Protein AF-A0A7U6KS32-F1 (afdb_monomer)

Foldseek 3Di:
DVVVLLVPPDCVLLVVCVVVVHDPVVSVVVSCLQSVLVVLLVVLVVVLVVQVVQLVCLVVVNDHLVVCLCVVPVVVVPVVVNVVSVVVSVVVSVVSNVVSNVVSVVSNPD

Mean predicted aligned error: 9.34 Å

pLDDT: mean 76.94, std 8.78, range [50.34, 90.62]

Secondary structure (DSSP, 8-state):
-HHHHHHHS-HHHHHHHHHTT--HHHHHHHHHHHTHHHHHHHHHHHHHHHHHHHHHHHHTTS-SHHHHIIIIIITTT-HHHHHHHHHHHHHHHHHHHHHHHHHHHHH---

Radius of gyration: 20.6 Å; Cα contacts (8 Å, |Δi|>4): 88; chains: 1; bounding box: 42×24×56 Å

Structure (mmCIF, N/CA/C/O backbone):
data_AF-A0A7U6KS32-F1
#
_entry.id   AF-A0A7U6KS32-F1
#
loop_
_atom_site.group_PDB
_atom_site.id
_atom_site.type_symbol
_atom_site.label_atom_id
_atom_site.label_alt_id
_atom_site.label_comp_id
_atom_site.label_asym_id
_atom_site.label_entity_id
_atom_site.label_seq_id
_atom_site.pdbx_PDB_ins_code
_atom_site.Cartn_x
_atom_site.Cartn_y
_atom_site.Cartn_z
_atom_site.occupancy
_atom_site.B_iso_or_equiv
_atom_site.auth_seq_id
_atom_site.auth_comp_id
_atom_site.auth_asym_id
_atom_site.auth_atom_id
_atom_site.pdbx_PDB_model_num
ATOM 1 N N . MET A 1 1 ? 10.884 -0.090 -1.482 1.00 64.00 1 MET A N 1
ATOM 2 C CA . MET A 1 1 ? 9.738 -0.502 -2.323 1.00 64.00 1 MET A CA 1
ATOM 3 C C . MET A 1 1 ? 10.064 -0.321 -3.803 1.00 64.00 1 MET A C 1
ATOM 5 O O . MET A 1 1 ? 10.236 -1.326 -4.467 1.00 64.00 1 MET A O 1
ATOM 9 N N . VAL A 1 2 ? 10.269 0.895 -4.331 1.00 73.44 2 VAL A N 1
ATOM 10 C CA . VAL A 1 2 ? 10.560 1.104 -5.776 1.00 73.44 2 VAL A CA 1
ATOM 11 C C . VAL A 1 2 ? 11.787 0.321 -6.275 1.00 73.44 2 VAL A C 1
ATOM 13 O O . VAL A 1 2 ? 11.675 -0.423 -7.242 1.00 73.44 2 VAL A O 1
ATOM 16 N N . GLU A 1 3 ? 12.922 0.405 -5.575 1.00 71.69 3 GLU A N 1
ATOM 17 C CA . GLU A 1 3 ? 14.148 -0.337 -5.922 1.00 71.69 3 GLU A CA 1
ATOM 18 C C . GLU A 1 3 ? 13.949 -1.863 -5.924 1.00 71.69 3 GLU A C 1
ATOM 20 O O . GLU A 1 3 ? 14.477 -2.562 -6.782 1.00 71.69 3 GLU A O 1
ATOM 25 N N . GLN A 1 4 ? 13.133 -2.382 -5.001 1.00 70.56 4 GLN A N 1
ATOM 26 C CA . GLN A 1 4 ? 12.835 -3.811 -4.915 1.00 70.56 4 GLN A CA 1
ATOM 27 C C . GLN A 1 4 ? 12.045 -4.293 -6.138 1.00 70.56 4 GLN A C 1
ATOM 29 O O . GLN A 1 4 ? 12.402 -5.313 -6.712 1.00 70.56 4 GLN A O 1
ATOM 34 N N . ASN A 1 5 ? 11.055 -3.521 -6.598 1.00 71.25 5 ASN A N 1
ATOM 35 C CA . ASN A 1 5 ? 10.286 -3.860 -7.804 1.00 71.25 5 ASN A CA 1
ATOM 36 C C . ASN A 1 5 ? 11.152 -3.846 -9.065 1.00 71.25 5 ASN A C 1
ATOM 38 O O . ASN A 1 5 ? 11.008 -4.704 -9.927 1.00 71.25 5 ASN A O 1
ATOM 42 N N . LEU A 1 6 ? 12.081 -2.889 -9.171 1.00 67.38 6 LEU A N 1
ATOM 43 C CA . LEU A 1 6 ? 13.058 -2.850 -10.266 1.00 67.38 6 LEU A CA 1
ATOM 44 C C . LEU A 1 6 ? 13.999 -4.063 -10.229 1.00 67.38 6 LEU A C 1
ATOM 46 O O . LEU A 1 6 ? 14.415 -4.552 -11.273 1.00 67.38 6 LEU A O 1
ATOM 50 N N . ARG A 1 7 ? 14.322 -4.558 -9.031 1.00 67.62 7 ARG A N 1
ATOM 51 C CA . ARG A 1 7 ? 15.193 -5.720 -8.817 1.00 67.62 7 ARG A CA 1
ATOM 52 C C . ARG A 1 7 ? 14.473 -7.064 -8.998 1.00 67.62 7 ARG A C 1
ATOM 54 O O . ARG A 1 7 ? 15.140 -8.063 -9.253 1.00 67.62 7 ARG A O 1
ATOM 61 N N . GLU A 1 8 ? 13.147 -7.086 -8.881 1.00 67.88 8 GLU A N 1
ATOM 62 C CA . GLU A 1 8 ? 12.286 -8.236 -9.196 1.00 67.88 8 GLU A CA 1
ATOM 63 C C . GLU A 1 8 ? 12.123 -8.459 -10.711 1.00 67.88 8 GLU A C 1
ATOM 65 O O . GLU A 1 8 ? 11.736 -9.552 -11.129 1.00 67.88 8 GLU A O 1
ATOM 70 N N . VAL A 1 9 ? 12.476 -7.472 -11.548 1.00 71.50 9 VAL A N 1
ATOM 71 C CA . VAL A 1 9 ? 12.556 -7.655 -13.004 1.00 71.50 9 VAL A CA 1
ATOM 72 C C . VAL A 1 9 ? 13.693 -8.639 -13.333 1.00 71.50 9 VAL A C 1
ATOM 74 O O . VAL A 1 9 ? 14.839 -8.402 -12.936 1.00 71.50 9 VAL A O 1
ATOM 77 N N . PRO A 1 10 ? 13.426 -9.740 -14.067 1.00 71.31 10 PRO A N 1
ATOM 78 C CA . PRO A 1 10 ? 14.450 -10.714 -14.428 1.00 71.31 10 PRO A CA 1
ATOM 79 C C . PRO A 1 10 ? 15.608 -10.056 -15.180 1.00 71.31 10 PRO A C 1
ATOM 81 O O . PRO A 1 10 ? 15.403 -9.387 -16.194 1.00 71.31 10 PRO A O 1
ATOM 84 N N . ARG A 1 11 ? 16.846 -10.317 -14.740 1.00 67.31 11 ARG A N 1
ATOM 85 C CA . ARG A 1 11 ? 18.059 -9.818 -15.415 1.00 67.31 11 ARG A CA 1
ATOM 86 C C . ARG A 1 11 ? 18.139 -10.238 -16.887 1.00 67.31 11 ARG A C 1
ATOM 88 O O . ARG A 1 11 ? 18.679 -9.489 -17.688 1.00 67.31 11 ARG A O 1
ATOM 95 N N . GLY A 1 12 ? 17.503 -11.353 -17.257 1.00 65.50 12 GLY A N 1
ATOM 96 C CA . GLY A 1 12 ? 17.399 -11.805 -18.647 1.00 65.50 12 GLY A CA 1
ATOM 97 C C . GLY A 1 12 ? 16.700 -10.813 -19.587 1.00 65.50 12 GLY A C 1
ATOM 98 O O . GLY A 1 12 ? 17.019 -10.783 -20.769 1.00 65.50 12 GLY A O 1
ATOM 99 N N . ILE A 1 13 ? 15.806 -9.946 -19.089 1.00 69.50 13 ILE A N 1
ATOM 100 C CA . ILE A 1 13 ? 15.200 -8.878 -19.909 1.00 69.50 13 ILE A CA 1
ATOM 101 C C . ILE A 1 13 ? 16.220 -7.769 -20.191 1.00 69.50 13 ILE A C 1
ATOM 103 O O . ILE A 1 13 ? 16.234 -7.201 -21.283 1.00 69.50 13 ILE A O 1
ATOM 107 N N . ILE A 1 14 ? 17.104 -7.489 -19.231 1.00 73.00 14 ILE A N 1
ATOM 108 C CA . ILE A 1 14 ? 18.193 -6.517 -19.382 1.00 73.00 14 ILE A CA 1
ATOM 109 C C . ILE A 1 14 ? 19.200 -7.044 -20.410 1.00 73.00 14 ILE A C 1
ATOM 111 O O . ILE A 1 14 ? 19.494 -6.346 -21.377 1.00 73.00 14 ILE A O 1
ATOM 115 N N . GLU A 1 15 ? 19.631 -8.298 -20.260 1.00 72.62 15 GLU A N 1
ATOM 116 C CA . GLU A 1 15 ? 20.586 -8.965 -21.157 1.00 72.62 15 GLU A CA 1
ATOM 117 C C . GLU A 1 15 ? 20.035 -9.135 -22.584 1.00 72.62 15 GLU A C 1
ATOM 119 O O . GLU A 1 15 ? 20.758 -8.917 -23.559 1.00 72.62 15 GLU A O 1
ATOM 124 N N . ALA A 1 16 ? 18.742 -9.450 -22.737 1.00 74.00 16 ALA A N 1
ATOM 125 C CA . ALA A 1 16 ? 18.089 -9.510 -24.045 1.00 74.00 16 ALA A CA 1
ATOM 126 C C . ALA A 1 16 ? 18.021 -8.127 -24.711 1.00 74.00 16 ALA A C 1
ATOM 128 O O . ALA A 1 16 ? 18.317 -7.992 -25.897 1.00 74.00 16 ALA A O 1
ATOM 129 N N . THR A 1 17 ? 17.682 -7.084 -23.948 1.00 73.19 17 THR A N 1
ATOM 130 C CA . THR A 1 17 ? 17.590 -5.711 -24.468 1.00 73.19 17 THR A CA 1
ATOM 131 C C . THR A 1 17 ? 18.970 -5.163 -24.853 1.00 73.19 17 THR A C 1
ATOM 133 O O . THR A 1 17 ? 19.101 -4.478 -25.869 1.00 73.19 17 THR A O 1
ATOM 136 N N . GLU A 1 18 ? 20.011 -5.501 -24.090 1.00 78.69 18 GLU A N 1
ATOM 137 C CA . GLU A 1 18 ? 21.405 -5.167 -24.403 1.00 78.69 18 GLU A CA 1
ATOM 138 C C . GLU A 1 18 ? 21.903 -5.916 -25.650 1.00 78.69 18 GLU A C 1
ATOM 140 O O . GLU A 1 18 ? 22.470 -5.297 -26.552 1.00 78.69 18 GLU A O 1
ATOM 145 N N . SER A 1 19 ? 21.584 -7.210 -25.776 1.00 78.62 19 SER A N 1
ATOM 146 C CA . SER A 1 19 ? 21.916 -8.027 -26.958 1.00 78.62 19 SER A CA 1
ATOM 147 C C . SER A 1 19 ? 21.228 -7.538 -28.239 1.00 78.62 19 SER A C 1
ATOM 149 O O . SER A 1 19 ? 21.740 -7.737 -29.339 1.00 78.62 19 SER A O 1
ATOM 151 N N . MET A 1 20 ? 20.088 -6.854 -28.111 1.00 77.75 20 MET A N 1
ATOM 152 C CA . MET A 1 20 ? 19.393 -6.193 -29.222 1.00 77.75 20 MET A CA 1
ATOM 153 C C . MET A 1 20 ? 20.019 -4.842 -29.629 1.00 77.75 20 MET A C 1
ATOM 155 O O . MET A 1 20 ? 19.501 -4.178 -30.528 1.00 77.75 20 MET A O 1
ATOM 159 N N . GLY A 1 21 ? 21.114 -4.409 -28.992 1.00 78.12 21 GLY A N 1
ATOM 160 C CA . GLY A 1 21 ? 21.800 -3.149 -29.308 1.00 78.12 21 GLY A CA 1
ATOM 161 C C . GLY A 1 21 ? 21.046 -1.900 -28.839 1.00 78.12 21 GLY A C 1
ATOM 162 O O . GLY A 1 21 ? 21.226 -0.808 -29.389 1.00 78.12 21 GLY A O 1
ATOM 163 N N . ALA A 1 22 ? 20.159 -2.038 -27.851 1.00 77.19 22 ALA A N 1
ATOM 164 C CA . ALA A 1 22 ? 19.349 -0.930 -27.369 1.00 77.19 22 ALA A CA 1
ATOM 165 C C . ALA A 1 22 ? 20.190 0.102 -26.597 1.00 77.19 22 ALA A C 1
ATOM 167 O O . ALA A 1 22 ? 21.037 -0.228 -25.770 1.00 77.19 22 ALA A O 1
ATOM 168 N N . ARG A 1 23 ? 19.908 1.391 -26.823 1.00 82.19 23 ARG A N 1
ATOM 169 C CA . ARG A 1 23 ? 20.539 2.493 -26.077 1.00 82.19 23 ARG A CA 1
ATOM 170 C C . ARG A 1 23 ? 20.191 2.412 -24.577 1.00 82.19 23 ARG A C 1
ATOM 172 O O . ARG A 1 23 ? 19.066 2.023 -24.255 1.00 82.19 23 ARG A O 1
ATOM 179 N N . PRO A 1 24 ? 21.055 2.900 -23.662 1.00 77.19 24 PRO A N 1
ATOM 180 C CA . PRO A 1 24 ? 20.812 2.868 -22.210 1.00 77.19 24 PRO A CA 1
ATOM 181 C C . PRO A 1 24 ? 19.460 3.463 -21.784 1.00 77.19 24 PRO A C 1
ATOM 183 O O . PRO A 1 24 ? 18.796 2.968 -20.879 1.00 77.19 24 PRO A O 1
ATOM 186 N N . PHE A 1 25 ? 19.001 4.498 -22.493 1.00 80.12 25 PHE A N 1
ATOM 187 C CA . PHE A 1 25 ? 17.707 5.134 -22.240 1.00 80.12 25 PHE A CA 1
ATOM 188 C C . PHE A 1 25 ? 16.512 4.221 -22.566 1.00 80.12 25 PHE A C 1
ATOM 190 O O . PHE A 1 25 ? 15.471 4.284 -21.913 1.00 80.12 25 PHE A O 1
ATOM 197 N N . THR A 1 26 ? 16.660 3.345 -23.562 1.00 79.38 26 THR A N 1
ATOM 198 C CA . THR A 1 26 ? 15.653 2.345 -23.931 1.00 79.38 26 THR A CA 1
ATOM 199 C C . THR A 1 26 ? 15.579 1.238 -22.880 1.00 79.38 26 THR A C 1
ATOM 201 O O . THR A 1 26 ? 14.475 0.832 -22.527 1.00 79.38 26 THR A O 1
ATOM 204 N N . ILE A 1 27 ? 16.719 0.821 -22.314 1.00 78.69 27 ILE A N 1
ATOM 205 C CA . ILE A 1 27 ? 16.783 -0.187 -21.240 1.00 78.69 27 ILE A CA 1
ATOM 206 C C . ILE A 1 27 ? 15.991 0.283 -20.013 1.00 78.69 27 ILE A C 1
ATOM 208 O O . ILE A 1 27 ? 15.140 -0.451 -19.514 1.00 78.69 27 ILE A O 1
ATOM 212 N N . ILE A 1 28 ? 16.184 1.536 -19.581 1.00 79.25 28 ILE A N 1
ATOM 213 C CA . ILE A 1 28 ? 15.433 2.126 -18.456 1.00 79.25 28 ILE A CA 1
ATOM 214 C C . ILE A 1 28 ? 13.925 2.126 -18.740 1.00 79.25 28 ILE A C 1
ATOM 216 O O . ILE A 1 28 ? 13.121 1.789 -17.871 1.00 79.25 28 ILE A O 1
ATOM 220 N N . LYS A 1 29 ? 13.529 2.476 -19.969 1.00 80.31 29 LYS A N 1
ATOM 221 C CA . LYS A 1 29 ? 12.118 2.543 -20.367 1.00 80.31 29 LYS A CA 1
ATOM 222 C C . LYS A 1 29 ? 11.453 1.163 -20.369 1.00 80.31 29 LYS A C 1
ATOM 224 O O . LYS A 1 29 ? 10.296 1.056 -19.970 1.00 80.31 29 LYS A O 1
ATOM 229 N N . VAL A 1 30 ? 12.179 0.124 -20.782 1.00 79.06 30 VAL A N 1
ATOM 230 C CA . VAL A 1 30 ? 11.715 -1.272 -20.753 1.00 79.06 30 VAL A CA 1
ATOM 231 C C . VAL A 1 30 ? 11.611 -1.780 -19.315 1.00 79.06 30 VAL A C 1
ATOM 233 O O . VAL A 1 30 ? 10.563 -2.298 -18.952 1.00 79.06 30 VAL A O 1
ATOM 236 N N . LEU A 1 31 ? 12.619 -1.541 -18.469 1.00 77.69 31 LEU A N 1
ATOM 237 C CA . LEU A 1 31 ? 12.586 -1.912 -17.046 1.00 77.69 31 LEU A CA 1
ATOM 238 C C . LEU A 1 31 ? 11.392 -1.295 -16.310 1.00 77.69 31 LEU A C 1
ATOM 240 O O . LEU A 1 31 ? 10.709 -1.977 -15.552 1.00 77.69 31 LEU A O 1
ATOM 244 N N . LEU A 1 32 ? 11.115 -0.011 -16.557 1.00 77.06 32 LEU A N 1
ATOM 245 C CA . LEU A 1 32 ? 9.984 0.692 -15.949 1.00 77.06 32 LEU A CA 1
ATOM 246 C C . LEU A 1 32 ? 8.637 0.140 -16.444 1.00 77.06 32 LEU A C 1
ATOM 248 O O . LEU A 1 32 ? 7.676 0.041 -15.682 1.00 77.06 32 LEU A O 1
ATOM 252 N N . ASN A 1 33 ? 8.573 -0.226 -17.725 1.00 76.56 33 ASN A N 1
ATOM 253 C CA . ASN A 1 33 ? 7.402 -0.840 -18.339 1.00 76.56 33 ASN A CA 1
ATOM 254 C C . ASN A 1 33 ? 7.199 -2.287 -17.876 1.00 76.56 33 ASN A C 1
ATOM 256 O O . ASN A 1 33 ? 6.074 -2.759 -17.897 1.00 76.56 33 ASN A O 1
ATOM 260 N N . GLU A 1 34 ? 8.245 -2.981 -17.448 1.00 77.81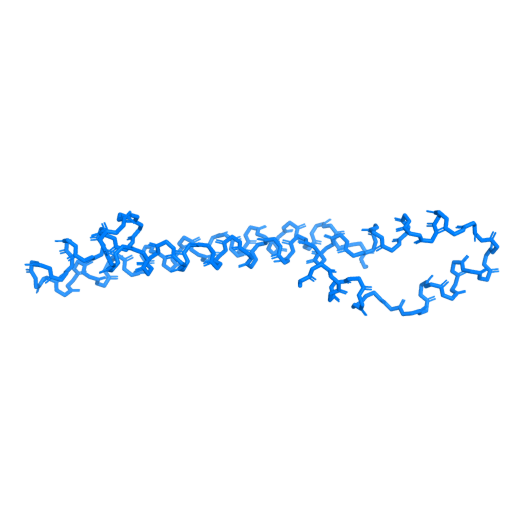 34 GLU A N 1
ATOM 261 C CA . GLU A 1 34 ? 8.142 -4.338 -16.914 1.00 77.81 34 GLU A CA 1
ATOM 262 C C . GLU A 1 34 ? 7.780 -4.323 -15.421 1.00 77.81 34 GLU A C 1
ATOM 264 O O . GLU A 1 34 ? 6.885 -5.038 -14.978 1.00 77.81 34 GLU A O 1
ATOM 269 N N . ALA A 1 35 ? 8.376 -3.412 -14.646 1.00 80.00 35 ALA A N 1
ATOM 270 C CA . ALA A 1 35 ? 8.112 -3.262 -13.214 1.00 80.00 35 ALA A CA 1
ATOM 271 C C . ALA A 1 35 ? 6.742 -2.630 -12.888 1.00 80.00 35 ALA A C 1
ATOM 273 O O . ALA A 1 35 ? 6.374 -2.536 -11.718 1.00 80.00 35 ALA A O 1
ATOM 274 N N . ARG A 1 36 ? 5.972 -2.176 -13.888 1.00 78.19 36 ARG A N 1
ATOM 275 C CA . ARG A 1 36 ? 4.701 -1.447 -13.692 1.00 78.19 36 ARG A CA 1
ATOM 276 C C . ARG A 1 36 ? 3.669 -2.209 -12.852 1.00 78.19 36 ARG A C 1
ATOM 278 O O . ARG A 1 36 ? 3.010 -1.583 -12.027 1.00 78.19 36 ARG A O 1
ATOM 285 N N . SER A 1 37 ? 3.560 -3.530 -13.023 1.00 76.00 37 SER A N 1
ATOM 286 C CA . SER A 1 37 ? 2.660 -4.378 -12.221 1.00 76.00 37 SER A CA 1
ATOM 287 C C . SER A 1 37 ? 3.078 -4.364 -10.742 1.00 76.00 37 SER A C 1
ATOM 289 O O . SER A 1 37 ? 2.284 -4.015 -9.865 1.00 76.00 37 SER A O 1
ATOM 291 N N . GLY A 1 38 ? 4.367 -4.600 -10.470 1.00 79.12 38 GLY A N 1
ATOM 292 C CA . GLY A 1 38 ? 4.924 -4.561 -9.114 1.00 79.12 38 GLY A CA 1
ATOM 293 C C . GLY A 1 38 ? 4.819 -3.182 -8.453 1.00 79.12 38 GLY A C 1
ATOM 294 O O . GLY A 1 38 ? 4.469 -3.065 -7.274 1.00 79.12 38 GLY A O 1
ATOM 295 N N . LEU A 1 39 ? 5.036 -2.105 -9.215 1.00 83.44 39 LEU A N 1
ATOM 296 C CA . LEU A 1 39 ? 4.883 -0.741 -8.705 1.00 83.44 39 LEU A CA 1
ATOM 297 C C . LEU A 1 39 ? 3.450 -0.466 -8.234 1.00 83.44 39 LEU A C 1
ATOM 299 O O . LEU A 1 39 ? 3.271 0.117 -7.166 1.00 83.44 39 LEU A O 1
ATOM 303 N N . VAL A 1 40 ? 2.435 -0.925 -8.970 1.00 82.38 40 VAL A N 1
ATOM 304 C CA . VAL A 1 40 ? 1.025 -0.782 -8.569 1.00 82.38 40 VAL A CA 1
ATOM 305 C C . VAL A 1 40 ? 0.717 -1.577 -7.302 1.00 82.38 40 VAL A C 1
ATOM 307 O O . VAL A 1 40 ? 0.061 -1.057 -6.392 1.00 82.38 40 VAL A O 1
ATOM 310 N N . LEU A 1 41 ? 1.247 -2.795 -7.186 1.00 83.69 41 LEU A N 1
ATOM 311 C CA . LEU A 1 41 ? 1.126 -3.588 -5.963 1.00 83.69 41 LEU A CA 1
ATOM 312 C C . LEU A 1 41 ? 1.762 -2.860 -4.767 1.00 83.69 41 LEU A C 1
ATOM 314 O O . LEU A 1 41 ? 1.165 -2.739 -3.699 1.00 83.69 41 LEU A O 1
ATOM 318 N N . SER A 1 42 ? 2.951 -2.297 -4.969 1.00 85.06 42 SER A N 1
ATOM 319 C CA . SER A 1 42 ? 3.686 -1.581 -3.926 1.00 85.06 42 SER A CA 1
ATOM 320 C C . SER A 1 42 ? 3.004 -0.287 -3.493 1.00 85.06 42 SER A C 1
ATOM 322 O O . SER A 1 42 ? 3.008 0.035 -2.305 1.00 85.06 42 SER A O 1
ATOM 324 N N . VAL A 1 43 ? 2.377 0.438 -4.423 1.00 86.50 43 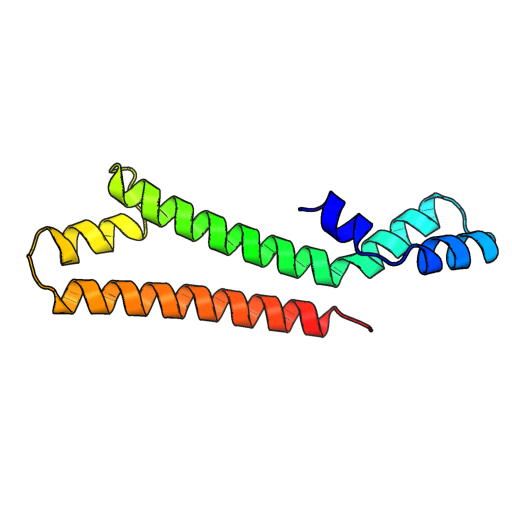VAL A N 1
ATOM 325 C CA . VAL A 1 43 ? 1.535 1.599 -4.099 1.00 86.50 43 VAL A CA 1
ATOM 326 C C . VAL A 1 43 ? 0.316 1.164 -3.287 1.00 86.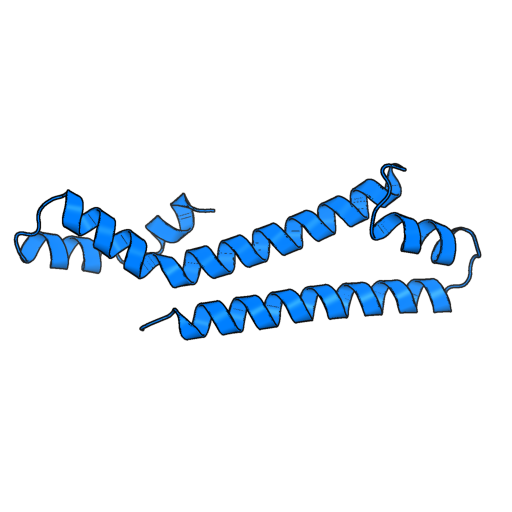50 43 VAL A C 1
ATOM 328 O O . VAL A 1 43 ? -0.011 1.808 -2.293 1.00 86.50 43 VAL A O 1
ATOM 331 N N . THR A 1 44 ? -0.307 0.038 -3.640 1.00 85.94 44 THR A N 1
ATOM 332 C CA . THR A 1 44 ? -1.442 -0.520 -2.887 1.00 85.94 44 THR A CA 1
ATOM 333 C C . THR A 1 44 ? -1.040 -0.832 -1.442 1.00 85.94 44 THR A C 1
ATOM 335 O O . THR A 1 44 ? -1.725 -0.421 -0.505 1.00 85.94 44 THR A O 1
ATOM 338 N N . ILE A 1 45 ? 0.111 -1.480 -1.239 1.00 88.00 45 ILE A N 1
ATOM 339 C CA . ILE A 1 45 ? 0.652 -1.788 0.095 1.00 88.00 45 ILE A CA 1
ATOM 340 C C . ILE A 1 45 ? 0.971 -0.503 0.874 1.00 88.00 45 ILE A C 1
ATOM 342 O O . ILE A 1 45 ? 0.697 -0.425 2.073 1.00 88.00 45 ILE A O 1
ATOM 346 N N . LEU A 1 46 ? 1.500 0.526 0.206 1.00 89.88 46 LEU A N 1
ATOM 347 C CA . LEU A 1 46 ? 1.744 1.842 0.804 1.00 89.88 46 LEU A CA 1
ATOM 348 C C . LEU A 1 46 ? 0.448 2.505 1.282 1.00 89.88 46 LEU 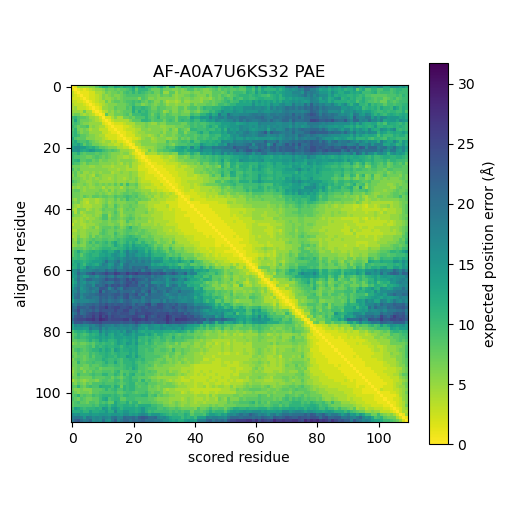A C 1
ATOM 350 O O . LEU A 1 46 ? 0.400 2.994 2.410 1.00 89.88 46 LEU A O 1
ATOM 354 N N . CYS A 1 47 ? -0.614 2.476 0.473 1.00 88.00 47 CYS A N 1
ATOM 355 C CA . CYS A 1 47 ? -1.931 2.978 0.869 1.00 88.00 47 CYS A CA 1
ATOM 356 C C . CYS A 1 47 ? -2.486 2.224 2.085 1.00 88.00 47 CYS A C 1
ATOM 358 O O . CYS A 1 47 ? -2.968 2.855 3.025 1.00 88.00 47 CYS A O 1
ATOM 360 N N . ILE A 1 48 ? -2.371 0.893 2.109 1.00 87.62 48 ILE A N 1
ATOM 361 C CA . ILE A 1 48 ? -2.798 0.077 3.257 1.00 87.62 48 ILE A CA 1
ATOM 362 C C . ILE A 1 48 ? -1.976 0.431 4.504 1.00 87.62 48 ILE A C 1
ATOM 364 O O . ILE A 1 48 ? -2.526 0.601 5.589 1.00 87.62 48 ILE A O 1
ATOM 368 N N . SER A 1 49 ? -0.667 0.613 4.347 1.00 88.31 49 SER A N 1
ATOM 369 C CA . SER A 1 49 ? 0.224 0.996 5.445 1.00 88.31 49 SER A CA 1
ATOM 370 C C . SER A 1 49 ? -0.139 2.370 6.010 1.00 88.31 49 SER A C 1
ATOM 372 O O . SER A 1 49 ? -0.183 2.536 7.226 1.00 88.31 49 SER A O 1
ATOM 374 N N . LEU A 1 50 ? -0.472 3.340 5.153 1.00 87.00 50 LEU A N 1
ATOM 375 C CA . LEU A 1 50 ? -0.963 4.660 5.565 1.00 87.00 50 LEU A CA 1
ATOM 376 C C . LEU A 1 50 ? -2.280 4.577 6.344 1.00 87.00 50 LEU A C 1
ATOM 378 O O . LEU A 1 50 ? -2.436 5.283 7.340 1.00 87.00 50 LEU A O 1
ATOM 382 N N . LEU A 1 51 ? -3.204 3.700 5.940 1.00 85.94 51 LEU A N 1
ATOM 383 C CA . LEU A 1 51 ? -4.437 3.457 6.695 1.00 85.94 51 LEU A CA 1
ATOM 384 C C . LEU A 1 51 ? -4.141 2.883 8.083 1.00 85.94 51 LEU A C 1
ATOM 386 O O . LEU A 1 51 ? -4.692 3.372 9.069 1.00 85.94 51 LEU A O 1
ATOM 390 N N . SER A 1 52 ? -3.227 1.915 8.180 1.00 84.06 52 SER A N 1
ATOM 391 C CA . SER A 1 52 ? -2.774 1.365 9.464 1.00 84.06 52 SER A CA 1
ATOM 392 C C . SER A 1 52 ? -2.126 2.436 10.348 1.00 84.06 52 SER A C 1
ATOM 394 O O . SER A 1 52 ? -2.415 2.512 11.543 1.00 84.06 52 SER A O 1
ATOM 396 N N . TYR A 1 53 ? -1.310 3.320 9.764 1.00 85.25 53 TYR A N 1
ATOM 397 C CA . TYR A 1 53 ? -0.739 4.462 10.480 1.00 85.25 53 TYR A CA 1
ATOM 398 C C . TYR A 1 53 ? -1.808 5.467 10.931 1.00 85.25 53 TYR A C 1
ATOM 400 O O . TYR A 1 53 ? -1.723 5.966 12.049 1.00 85.25 53 TYR A O 1
ATOM 408 N N . SER A 1 54 ? -2.840 5.735 10.123 1.00 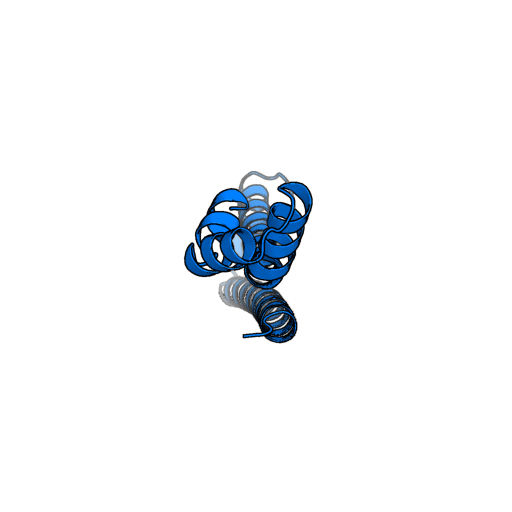84.62 54 SER A N 1
ATOM 409 C CA . SER A 1 54 ? -3.967 6.598 10.513 1.00 84.62 54 SER A CA 1
ATOM 410 C C . SER A 1 54 ? -4.793 5.991 11.651 1.00 84.62 54 SER A C 1
ATOM 412 O O . SER A 1 54 ? -5.212 6.704 12.564 1.00 84.62 54 SER A O 1
ATOM 414 N N . ALA A 1 55 ? -4.987 4.670 11.650 1.00 82.81 55 ALA A N 1
ATOM 415 C CA . ALA A 1 55 ? -5.627 3.971 12.759 1.00 82.81 55 ALA A CA 1
ATOM 416 C C . ALA A 1 55 ? -4.806 4.098 14.054 1.00 82.81 55 ALA A C 1
ATOM 418 O O . ALA A 1 55 ? -5.361 4.422 15.104 1.00 82.81 55 ALA A O 1
ATOM 419 N N . ALA A 1 56 ? -3.482 3.935 13.974 1.00 80.94 56 ALA A N 1
ATOM 420 C CA . ALA A 1 56 ? -2.589 4.137 15.113 1.00 80.94 56 ALA A CA 1
ATOM 421 C C . ALA A 1 56 ? -2.555 5.600 15.596 1.00 80.94 56 ALA A C 1
ATOM 423 O O . ALA A 1 56 ? -2.562 5.844 16.801 1.00 80.94 56 ALA A O 1
ATOM 424 N N . ALA A 1 57 ? -2.592 6.575 14.682 1.00 82.56 57 ALA A N 1
ATOM 425 C CA . ALA A 1 57 ? -2.668 7.999 15.015 1.00 82.56 57 ALA A CA 1
ATOM 426 C C . ALA A 1 57 ? -3.959 8.358 15.774 1.00 82.56 57 ALA A C 1
ATOM 428 O O . ALA A 1 57 ? -3.926 9.190 16.683 1.0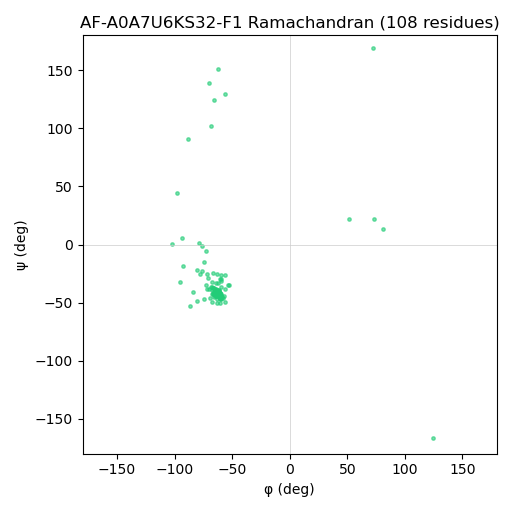0 82.56 57 ALA A O 1
ATOM 429 N N . GLY A 1 58 ? -5.067 7.670 15.476 1.00 76.44 58 GLY A N 1
ATOM 430 C CA . GLY A 1 58 ? -6.311 7.768 16.242 1.00 76.44 58 GLY A CA 1
ATOM 431 C C . GLY A 1 58 ? -6.152 7.379 17.717 1.00 76.44 58 GLY A C 1
ATOM 432 O O . GLY A 1 58 ? -6.793 7.985 18.570 1.00 76.44 58 GLY A O 1
ATOM 433 N N . MET A 1 59 ? -5.240 6.453 18.046 1.00 71.56 59 MET A N 1
ATOM 434 C CA . MET A 1 59 ? -4.947 6.075 19.440 1.00 71.56 59 MET A CA 1
ATOM 435 C C . MET A 1 59 ? -4.210 7.155 20.229 1.00 71.56 59 MET A C 1
ATOM 437 O O . MET A 1 59 ? -4.367 7.248 21.442 1.00 71.56 59 MET A O 1
ATOM 441 N N . ILE A 1 60 ? -3.427 7.984 19.542 1.00 78.56 60 ILE A N 1
ATOM 442 C CA . ILE A 1 60 ? -2.607 9.043 20.148 1.00 78.56 60 ILE A CA 1
ATOM 443 C C . ILE A 1 60 ? -3.376 10.386 20.151 1.00 78.56 60 ILE A C 1
ATOM 445 O O . ILE A 1 60 ? -2.845 11.423 20.535 1.00 78.56 60 ILE A O 1
ATOM 449 N N . GLY A 1 61 ? -4.653 10.389 19.743 1.00 71.44 61 GLY A N 1
ATOM 450 C CA . GLY A 1 61 ? -5.499 11.588 19.713 1.00 71.44 61 GLY A CA 1
ATOM 451 C C . GLY A 1 61 ? -5.286 12.487 18.491 1.00 71.44 61 GLY A C 1
ATOM 452 O O . GLY A 1 61 ? -5.772 13.614 18.473 1.00 71.44 61 GLY A O 1
ATOM 453 N N . GLY A 1 62 ? -4.595 12.001 17.453 1.00 72.69 62 GLY A N 1
ATOM 454 C CA . GLY A 1 62 ? -4.382 12.725 16.192 1.00 72.69 62 GLY A CA 1
ATOM 455 C C . GLY A 1 62 ? -5.599 12.758 15.255 1.00 72.69 62 GLY A C 1
ATOM 456 O O . GLY A 1 62 ? -5.521 13.351 14.182 1.00 72.69 62 GLY A O 1
ATOM 457 N N . GLY A 1 63 ? -6.714 12.126 15.642 1.00 74.62 63 GLY A N 1
ATOM 458 C CA . GLY A 1 63 ? -7.874 11.901 14.775 1.00 74.62 63 GLY A CA 1
ATOM 459 C C . GLY A 1 63 ? -7.621 10.829 13.702 1.00 74.62 63 GLY A C 1
ATOM 460 O O . GLY A 1 63 ? -6.497 10.368 13.506 1.00 74.62 63 GLY A O 1
ATOM 461 N N . GLY A 1 64 ? -8.680 10.396 13.009 1.00 75.25 64 GLY A N 1
ATOM 462 C CA . GLY A 1 64 ? -8.603 9.413 11.916 1.00 75.25 64 GLY A CA 1
ATOM 463 C C . GLY A 1 64 ? -9.505 8.192 12.108 1.00 75.25 64 GLY A C 1
ATOM 464 O O . GLY A 1 64 ? -10.381 8.178 12.970 1.00 75.25 64 GLY A O 1
ATOM 465 N N . LEU A 1 65 ? -9.284 7.143 11.308 1.00 71.50 65 LEU A N 1
ATOM 466 C CA . LEU A 1 65 ? -10.110 5.922 11.334 1.00 71.50 65 LEU A CA 1
ATOM 467 C C . LEU A 1 65 ? -10.088 5.210 12.700 1.00 71.50 65 LEU A C 1
ATOM 469 O O . LEU A 1 65 ? -11.080 4.600 13.093 1.00 71.50 65 LEU A O 1
ATOM 473 N N . GLY A 1 66 ? -8.984 5.330 13.445 1.00 69.94 66 GLY A N 1
ATOM 474 C CA . GLY A 1 66 ? -8.848 4.769 14.793 1.00 69.94 66 GLY A CA 1
ATOM 475 C C . GLY A 1 66 ? -9.579 5.557 15.885 1.00 69.94 66 GLY A C 1
ATOM 476 O O . GLY A 1 66 ? -9.941 4.976 16.905 1.00 69.94 66 GLY A O 1
ATOM 477 N N . ASP A 1 67 ? -9.858 6.849 15.669 1.00 72.12 67 ASP A N 1
ATOM 478 C CA . ASP A 1 67 ? -10.600 7.679 16.633 1.00 72.12 67 ASP A CA 1
ATOM 479 C C . ASP A 1 67 ? -12.060 7.214 16.749 1.00 72.12 67 ASP A C 1
ATOM 481 O O . ASP A 1 67 ? -12.593 7.095 17.850 1.00 72.12 67 ASP A O 1
ATOM 485 N N . LEU A 1 68 ? -12.676 6.826 15.625 1.00 67.81 68 LEU A N 1
ATOM 486 C CA . LEU A 1 68 ? -14.016 6.226 15.599 1.00 67.81 68 LEU A CA 1
ATOM 487 C C . LEU A 1 68 ? -14.067 4.919 16.410 1.00 67.81 68 LEU A C 1
ATOM 489 O O . LEU A 1 68 ? -15.008 4.709 17.176 1.00 67.81 68 LEU A O 1
ATOM 493 N N . ALA A 1 69 ? -13.040 4.070 16.290 1.00 66.19 69 ALA A N 1
ATOM 494 C CA . ALA A 1 69 ? -12.939 2.814 17.034 1.00 66.19 69 ALA A CA 1
ATOM 495 C C . ALA A 1 69 ? -12.795 3.042 18.547 1.00 66.19 69 ALA A C 1
ATOM 497 O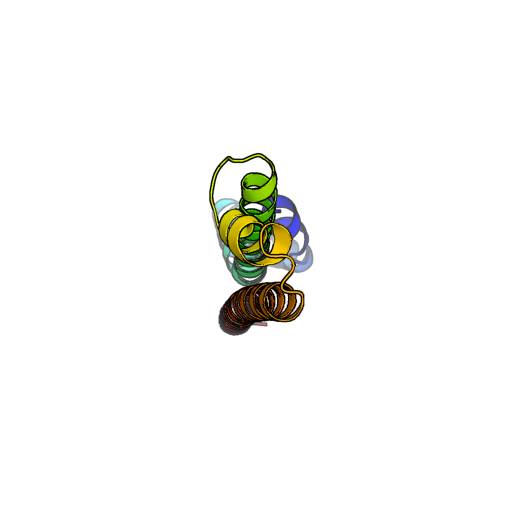 O . ALA A 1 69 ? -13.448 2.365 19.344 1.00 66.19 69 ALA A O 1
ATOM 498 N N . ILE A 1 70 ? -11.994 4.030 18.954 1.00 65.06 70 ILE A N 1
ATOM 499 C CA . ILE A 1 70 ? -11.770 4.335 20.372 1.00 65.06 70 ILE A CA 1
ATOM 500 C C . ILE A 1 70 ? -12.974 5.043 20.995 1.00 65.06 70 ILE A C 1
ATOM 502 O O . ILE A 1 70 ? -13.442 4.630 22.060 1.00 65.06 70 ILE A O 1
ATOM 506 N N . ARG A 1 71 ? -13.525 6.069 20.338 1.00 65.50 71 ARG A N 1
ATOM 507 C CA . ARG A 1 71 ? -14.671 6.831 20.863 1.00 65.50 71 ARG A CA 1
ATOM 508 C C . ARG A 1 71 ? -15.954 6.016 20.949 1.00 65.50 71 ARG A C 1
ATOM 510 O O . ARG A 1 71 ? -16.676 6.155 21.933 1.00 65.50 71 ARG A O 1
ATOM 517 N N . TYR A 1 72 ? -16.261 5.192 19.950 1.00 62.47 72 TYR A N 1
ATOM 518 C CA . TYR A 1 72 ? -17.521 4.441 19.933 1.00 62.47 72 TYR A CA 1
ATOM 519 C C . TYR A 1 72 ? -17.392 3.019 20.490 1.00 62.47 72 TYR A C 1
ATOM 521 O O . TYR A 1 72 ? -18.334 2.542 21.119 1.00 62.47 72 TYR A O 1
ATOM 529 N N . GLY A 1 73 ? -16.243 2.357 20.316 1.00 61.38 73 GLY A N 1
ATOM 530 C CA . GLY A 1 73 ? -16.011 0.999 20.817 1.00 61.38 73 GLY A CA 1
ATOM 531 C C . GLY A 1 73 ? -15.503 0.960 22.259 1.00 61.38 73 GLY A C 1
ATOM 532 O O . GLY A 1 73 ? -16.099 0.299 23.107 1.00 61.38 73 GLY A O 1
ATOM 533 N N . TYR A 1 74 ? -14.422 1.690 22.556 1.00 57.19 74 TYR A N 1
ATOM 534 C CA . TYR A 1 74 ? -13.741 1.597 23.855 1.00 57.19 74 TYR A CA 1
ATOM 535 C C . TYR A 1 74 ? -14.438 2.418 24.948 1.00 57.19 74 TYR A C 1
ATOM 537 O O . TYR A 1 74 ? -14.744 1.898 26.018 1.00 57.19 74 TYR A O 1
ATOM 545 N N . TYR A 1 75 ? -14.772 3.684 24.674 1.00 58.94 75 TYR A N 1
ATOM 546 C CA . TYR A 1 75 ? -15.367 4.574 25.685 1.00 58.94 75 TYR A CA 1
ATOM 547 C C . TYR A 1 75 ? -16.769 4.164 26.147 1.00 58.94 75 TYR A C 1
ATOM 549 O O . TYR A 1 75 ? -17.180 4.528 27.248 1.00 58.94 75 TYR A O 1
ATOM 557 N N . ARG A 1 76 ? -17.513 3.417 25.325 1.00 61.25 76 ARG A N 1
ATOM 558 C CA . ARG A 1 76 ? -18.879 2.983 25.649 1.00 61.25 76 ARG A CA 1
ATOM 559 C C . ARG A 1 76 ? -18.962 1.524 26.109 1.00 61.25 76 ARG A C 1
ATOM 561 O O . ARG A 1 76 ? -20.064 1.073 26.402 1.00 61.25 76 ARG A O 1
ATOM 568 N N . TYR A 1 77 ? -17.831 0.805 26.175 1.00 57.94 77 TYR A N 1
ATOM 569 C CA . TYR A 1 77 ? -17.741 -0.622 26.535 1.00 57.94 77 TYR A CA 1
ATOM 570 C C . TYR A 1 77 ? -18.691 -1.546 25.741 1.00 57.94 77 TYR A C 1
ATOM 572 O O . TYR A 1 77 ? -19.002 -2.655 26.170 1.00 57.94 77 TYR A O 1
ATOM 580 N N . GLN A 1 78 ? -19.149 -1.122 24.559 1.00 66.50 78 GLN A N 1
ATOM 581 C CA . GLN A 1 78 ? -20.009 -1.934 23.701 1.00 66.50 78 GLN A CA 1
ATOM 582 C C . GLN A 1 78 ? -19.136 -2.785 22.779 1.00 66.50 78 GLN A C 1
ATOM 584 O O . GLN A 1 78 ? -18.774 -2.369 21.677 1.00 66.50 78 GLN A O 1
ATOM 589 N N . THR A 1 79 ? -18.796 -3.991 23.236 1.00 71.38 79 THR A N 1
ATOM 590 C CA . THR A 1 79 ? -17.970 -4.955 22.489 1.00 71.38 79 THR A CA 1
ATOM 591 C C . THR A 1 79 ? -18.533 -5.237 21.093 1.00 71.38 79 THR A C 1
ATOM 593 O O . THR A 1 79 ? -17.765 -5.365 20.143 1.00 71.38 79 THR A O 1
ATOM 596 N N . GLU A 1 80 ? -19.861 -5.245 20.940 1.00 74.75 80 GLU A N 1
ATOM 597 C CA . GLU A 1 80 ? -20.527 -5.400 19.639 1.00 74.75 80 GLU A CA 1
ATOM 598 C C . GLU A 1 80 ? -20.152 -4.287 18.648 1.00 74.75 80 GLU A C 1
ATOM 600 O O . GLU A 1 80 ? -19.830 -4.563 17.492 1.00 74.75 80 GLU A O 1
ATOM 605 N N . VAL A 1 81 ? -20.111 -3.031 19.104 1.00 77.12 81 VAL A N 1
ATOM 606 C CA . VAL A 1 81 ? -19.747 -1.874 18.269 1.00 77.12 81 VAL A CA 1
ATOM 607 C C . VAL A 1 81 ? -18.261 -1.902 17.918 1.00 77.12 81 VAL A C 1
ATOM 609 O O . VAL A 1 81 ? -17.888 -1.604 16.785 1.00 77.12 81 VAL A O 1
ATOM 612 N N . MET A 1 82 ? -17.404 -2.312 18.858 1.00 77.25 82 MET A N 1
ATOM 613 C CA . MET A 1 82 ? -15.973 -2.473 18.593 1.00 77.25 82 MET A CA 1
ATOM 614 C C . MET A 1 82 ? -15.721 -3.513 17.491 1.00 77.25 82 MET A C 1
ATOM 616 O O . MET A 1 82 ? -14.983 -3.232 16.546 1.00 77.25 82 MET A O 1
ATOM 620 N N . ILE A 1 83 ? -16.373 -4.679 17.576 1.00 80.88 83 ILE A N 1
ATOM 621 C CA . ILE A 1 83 ? -16.275 -5.734 16.557 1.00 80.88 83 ILE A CA 1
ATOM 622 C C . ILE A 1 83 ? -16.791 -5.224 15.209 1.00 80.88 83 ILE A C 1
ATOM 624 O O . ILE A 1 83 ? -16.127 -5.429 14.194 1.00 80.88 83 ILE A O 1
ATOM 628 N N . PHE A 1 84 ? -17.922 -4.512 15.190 1.00 83.00 84 PHE A N 1
ATOM 629 C CA . PHE A 1 84 ? -18.478 -3.940 13.964 1.00 83.00 84 PHE A CA 1
ATOM 630 C C . PHE A 1 84 ? -17.491 -2.994 13.260 1.00 83.00 84 PHE A C 1
ATOM 632 O O . PHE A 1 84 ? -17.267 -3.124 12.057 1.00 83.00 84 PHE A O 1
ATOM 639 N N . ILE A 1 85 ? -16.846 -2.086 14.001 1.00 81.56 85 ILE A N 1
ATOM 640 C CA . ILE A 1 85 ? -15.880 -1.130 13.432 1.00 81.56 85 ILE A CA 1
ATOM 641 C C . ILE A 1 85 ? -14.649 -1.852 12.872 1.00 81.56 85 ILE A C 1
ATOM 643 O O . ILE A 1 85 ? -14.212 -1.538 11.764 1.00 81.56 85 ILE A O 1
ATOM 647 N N . VAL A 1 86 ? -14.112 -2.840 13.595 1.00 82.75 86 VAL A N 1
ATOM 648 C CA . VAL A 1 86 ? -12.985 -3.655 13.109 1.00 82.75 86 VAL A CA 1
ATOM 649 C C . VAL A 1 86 ? -13.355 -4.356 11.804 1.00 82.75 86 VAL A C 1
ATOM 651 O O . VAL A 1 86 ? -12.586 -4.312 10.846 1.00 82.75 86 VAL A O 1
ATOM 654 N N . LEU A 1 87 ? -14.552 -4.940 11.734 1.00 87.25 87 LEU A N 1
ATOM 655 C CA . LEU A 1 87 ? -15.034 -5.655 10.555 1.00 87.25 87 LEU A CA 1
ATOM 656 C C . LEU A 1 87 ? -15.169 -4.714 9.347 1.00 87.25 87 LEU A C 1
ATOM 658 O O . LEU A 1 87 ? -14.698 -5.041 8.257 1.00 87.25 87 LEU A O 1
ATOM 662 N N . VAL A 1 88 ? -15.719 -3.512 9.545 1.00 85.88 88 VAL A N 1
ATOM 663 C CA . VAL A 1 88 ? -15.811 -2.476 8.501 1.00 85.88 88 VAL A CA 1
ATOM 664 C C . VAL A 1 88 ? -14.425 -2.055 8.001 1.00 85.88 88 VAL A C 1
ATOM 666 O O . VAL A 1 88 ? -14.203 -2.001 6.788 1.00 85.88 88 VAL A O 1
ATOM 669 N N . LEU A 1 89 ? -13.472 -1.801 8.905 1.00 84.56 89 LEU A N 1
ATOM 670 C CA . LEU A 1 89 ? -12.099 -1.444 8.530 1.00 84.56 89 LEU A CA 1
ATOM 671 C C . LEU A 1 89 ? -11.406 -2.582 7.770 1.00 84.56 89 LEU A C 1
ATOM 673 O O . LEU A 1 89 ? -10.763 -2.331 6.749 1.00 84.56 89 LEU A O 1
ATOM 677 N N . SER A 1 90 ? -11.577 -3.833 8.204 1.00 88.31 90 SER A N 1
ATOM 678 C CA . SER A 1 90 ? -11.052 -5.000 7.490 1.00 88.31 90 SER A CA 1
ATOM 679 C C . SER A 1 90 ? -11.633 -5.115 6.081 1.00 88.31 90 SER A C 1
ATOM 681 O O . SER A 1 90 ? -10.875 -5.297 5.129 1.00 88.31 90 SER A O 1
ATOM 683 N N . VAL A 1 91 ? -12.948 -4.947 5.913 1.00 90.62 91 VAL A N 1
ATOM 684 C CA . VAL A 1 91 ? -13.598 -4.971 4.590 1.00 90.62 91 VAL A CA 1
ATOM 685 C C . VAL A 1 91 ? -13.065 -3.855 3.689 1.00 90.62 91 VAL A C 1
ATOM 687 O O . VAL A 1 91 ? -12.827 -4.086 2.501 1.00 90.62 91 VAL A O 1
ATOM 690 N N . MET A 1 92 ? -12.816 -2.665 4.236 1.00 86.81 92 MET A N 1
ATOM 691 C CA . MET A 1 92 ? -12.229 -1.553 3.486 1.00 86.81 92 MET A CA 1
ATOM 692 C C . MET A 1 92 ? -10.810 -1.881 3.000 1.00 86.81 92 MET A C 1
ATOM 694 O O . MET A 1 92 ? -10.511 -1.702 1.818 1.00 86.81 92 MET A O 1
ATOM 698 N N . VAL A 1 93 ? -9.954 -2.421 3.875 1.00 89.56 93 VAL A N 1
ATOM 699 C CA . VAL A 1 93 ? -8.589 -2.845 3.513 1.00 89.56 93 VAL A CA 1
ATOM 700 C C . VAL A 1 93 ? -8.620 -3.930 2.436 1.00 89.56 93 VAL A C 1
ATOM 702 O O . VAL A 1 93 ? -7.909 -3.817 1.437 1.00 89.56 93 VAL A O 1
ATOM 705 N N . ILE A 1 94 ? -9.483 -4.937 2.590 1.00 90.06 94 ILE A N 1
ATOM 706 C CA . ILE A 1 94 ? -9.641 -6.019 1.609 1.00 90.06 94 ILE A CA 1
ATOM 707 C C . ILE A 1 94 ? -10.114 -5.461 0.265 1.00 90.06 94 ILE A C 1
ATOM 709 O O . ILE A 1 94 ? -9.604 -5.868 -0.775 1.00 90.06 94 ILE A O 1
ATOM 713 N N . SER A 1 95 ? -11.033 -4.495 0.264 1.00 90.06 95 SER A N 1
ATOM 714 C CA . SER A 1 95 ? -11.537 -3.866 -0.964 1.00 90.06 95 SER A CA 1
ATOM 715 C C . SER A 1 95 ? -10.439 -3.104 -1.710 1.00 90.06 95 SER A C 1
ATOM 717 O O . SER A 1 95 ? -10.335 -3.201 -2.936 1.00 90.06 95 SER A O 1
ATOM 719 N N . ILE A 1 96 ? -9.581 -2.386 -0.979 1.00 88.94 96 ILE A N 1
ATOM 720 C CA . ILE A 1 96 ? -8.416 -1.692 -1.546 1.00 88.94 96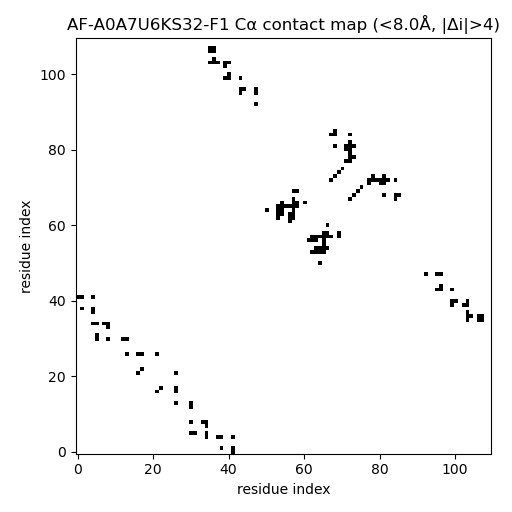 ILE A CA 1
ATOM 721 C C . ILE A 1 96 ? -7.417 -2.706 -2.101 1.00 88.94 96 ILE A C 1
ATOM 723 O O . ILE A 1 96 ? -6.949 -2.545 -3.227 1.00 88.94 96 ILE A O 1
ATOM 727 N N . GLN A 1 97 ? -7.128 -3.774 -1.355 1.00 88.31 97 GLN A N 1
ATOM 728 C CA . GLN A 1 97 ? -6.194 -4.806 -1.793 1.00 88.31 97 GLN A CA 1
ATOM 729 C C . GLN A 1 97 ? -6.706 -5.569 -3.018 1.00 88.31 97 GLN A C 1
ATOM 731 O O . GLN A 1 97 ? -5.944 -5.795 -3.953 1.00 88.31 97 GLN A O 1
ATOM 736 N N . ALA A 1 98 ? -7.995 -5.906 -3.056 1.00 88.44 98 ALA A N 1
ATOM 737 C CA . ALA A 1 98 ? -8.634 -6.543 -4.202 1.00 88.44 98 ALA A CA 1
ATOM 738 C C . ALA A 1 98 ? -8.586 -5.638 -5.439 1.00 88.44 98 ALA A C 1
ATOM 740 O O . ALA A 1 98 ? -8.233 -6.099 -6.524 1.00 88.44 98 ALA A O 1
ATOM 741 N N . SER A 1 99 ? -8.864 -4.343 -5.269 1.00 86.19 99 SER A N 1
ATOM 742 C CA . SER A 1 99 ? -8.783 -3.359 -6.353 1.00 86.19 99 SER A CA 1
ATOM 743 C C . SER A 1 99 ? -7.350 -3.203 -6.865 1.00 86.19 99 SER A C 1
ATOM 745 O O . SER A 1 99 ? -7.126 -3.215 -8.074 1.00 86.19 99 SER A O 1
ATOM 747 N N . GLY A 1 100 ? -6.372 -3.111 -5.960 1.00 84.81 100 GLY A N 1
ATOM 748 C CA . GLY A 1 100 ? -4.953 -3.006 -6.299 1.00 84.81 100 GLY A CA 1
ATOM 749 C C . GLY A 1 100 ? -4.410 -4.255 -6.990 1.00 84.81 100 GLY A C 1
ATOM 750 O O . GLY A 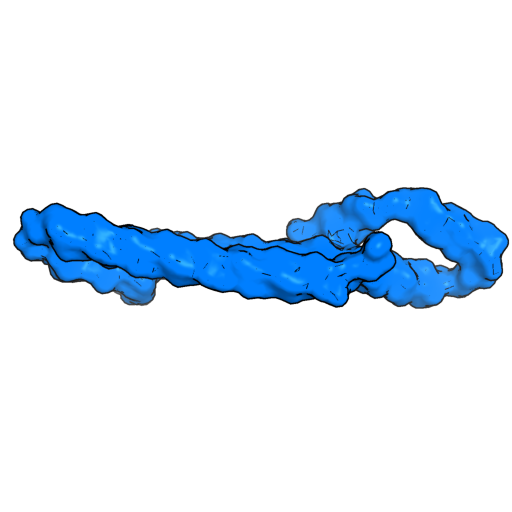1 100 ? -3.757 -4.138 -8.024 1.00 84.81 100 GLY A O 1
ATOM 751 N N . ASN A 1 101 ? -4.755 -5.448 -6.494 1.00 85.62 101 ASN A N 1
ATOM 752 C CA . ASN A 1 101 ? -4.411 -6.715 -7.144 1.00 85.62 101 ASN A CA 1
ATOM 753 C C . ASN A 1 101 ? -5.059 -6.838 -8.521 1.00 85.62 101 ASN A C 1
ATOM 755 O O . ASN A 1 101 ? -4.405 -7.281 -9.459 1.00 85.62 101 ASN A O 1
ATOM 759 N N . TRP A 1 102 ? -6.325 -6.441 -8.669 1.00 84.56 102 TRP A N 1
ATOM 760 C CA . TRP A 1 102 ? -7.002 -6.473 -9.964 1.00 84.56 102 TRP A CA 1
ATOM 761 C C . TRP A 1 102 ? -6.339 -5.529 -10.973 1.00 84.56 102 TRP A C 1
ATOM 763 O O . TRP A 1 102 ? -6.128 -5.905 -12.127 1.00 84.56 102 TRP A O 1
ATOM 773 N N . LEU A 1 103 ? -5.957 -4.325 -10.536 1.00 80.69 103 LEU A N 1
ATOM 774 C CA . LEU A 1 103 ? -5.249 -3.362 -11.375 1.00 80.69 103 LEU A CA 1
ATOM 775 C C . LEU A 1 103 ? -3.848 -3.866 -11.755 1.00 80.69 103 LEU A C 1
ATOM 777 O O . LEU A 1 103 ? -3.460 -3.752 -12.917 1.00 80.69 103 LEU A O 1
ATOM 781 N N . ALA A 1 104 ? -3.123 -4.456 -10.798 1.00 78.12 104 ALA A N 1
ATOM 782 C CA . ALA A 1 104 ? -1.817 -5.069 -11.019 1.00 78.12 104 ALA A CA 1
ATOM 783 C C . ALA A 1 104 ? -1.919 -6.217 -12.031 1.00 78.12 104 ALA A C 1
ATOM 785 O O . ALA A 1 104 ? -1.251 -6.159 -13.055 1.00 78.12 104 ALA A O 1
ATOM 786 N N . ASN A 1 105 ? -2.851 -7.161 -11.848 1.00 77.06 105 ASN A N 1
ATOM 787 C CA . ASN A 1 105 ? -3.081 -8.267 -12.789 1.00 77.06 105 ASN A CA 1
ATOM 788 C C . ASN A 1 105 ? -3.469 -7.798 -14.196 1.00 77.06 105 ASN A C 1
ATOM 790 O O . ASN A 1 105 ? -3.202 -8.488 -15.172 1.00 77.06 105 ASN A O 1
ATOM 794 N N . ARG A 1 106 ? -4.126 -6.641 -14.323 1.00 75.25 106 ARG A N 1
ATOM 795 C CA . ARG A 1 106 ? -4.483 -6.074 -15.630 1.00 75.25 106 ARG A CA 1
ATOM 796 C C . ARG A 1 106 ? -3.301 -5.387 -16.322 1.00 75.25 106 ARG A C 1
ATOM 798 O O . ARG A 1 106 ? -3.306 -5.240 -17.544 1.00 75.25 106 ARG A O 1
ATOM 805 N N . LEU A 1 107 ? -2.325 -4.923 -15.544 1.00 66.69 107 LEU A N 1
ATOM 806 C CA . LEU A 1 107 ? -1.087 -4.299 -16.018 1.00 66.69 107 LEU A CA 1
ATOM 807 C C . LEU A 1 107 ? 0.056 -5.306 -16.175 1.00 66.69 107 LEU A C 1
ATOM 809 O O . LEU A 1 107 ? 1.017 -5.017 -16.895 1.00 66.69 107 LEU A O 1
ATOM 813 N N . ASP A 1 108 ? -0.064 -6.466 -15.536 1.00 64.88 108 ASP A N 1
ATOM 814 C CA . ASP A 1 108 ? 0.785 -7.624 -15.746 1.00 64.88 108 ASP A CA 1
ATOM 815 C C . ASP A 1 108 ? 0.511 -8.185 -17.144 1.00 64.88 108 ASP A C 1
ATOM 817 O O . ASP A 1 108 ? -0.508 -8.815 -17.412 1.00 64.88 108 ASP A O 1
ATOM 821 N N . LYS A 1 109 ? 1.413 -7.872 -18.076 1.00 54.81 109 LYS A N 1
ATOM 822 C CA . LYS A 1 109 ? 1.457 -8.455 -19.423 1.00 54.81 109 LYS A CA 1
ATOM 823 C C . LYS A 1 109 ? 2.482 -9.591 -19.465 1.00 54.81 109 LYS A C 1
ATOM 825 O O . LYS A 1 109 ? 3.301 -9.634 -20.381 1.00 54.81 109 LYS A O 1
ATOM 830 N N . ARG A 1 110 ? 2.470 -10.445 -18.443 1.00 50.34 110 ARG A N 1
ATOM 831 C CA . ARG A 1 110 ? 3.102 -11.762 -18.520 1.00 50.34 110 ARG A CA 1
ATOM 832 C C . ARG A 1 110 ? 2.295 -12.690 -19.416 1.00 50.34 110 ARG A C 1
ATOM 834 O O . ARG A 1 110 ? 1.049 -12.576 -19.408 1.00 50.34 110 ARG A O 1
#

Nearest PDB structures (foldseek):
  3tui-assembly2_E  TM=8.398E-01  e=3.747E-05  Escherichia coli K-12

Sequence (110 aa):
MVEQNLREVPRGIIEATESMGARPFTIIKVLLNEARSGLVLSVTILCISLLSYSAAAGMIGGGGLGDLAIRYGYYRYQTEVMIFIVLVLSVMVISIQASGNWLANRLDKR

Solvent-accessible surface area (backbone atoms only — not comparable to full-atom values): 5884 Å² total; per-residue (Å²): 106,72,69,55,31,59,63,67,46,62,65,66,59,56,54,50,42,51,74,69,70,53,55,73,72,53,51,56,53,51,50,55,66,64,23,46,21,50,48,41,43,50,51,39,51,47,54,51,50,51,51,54,50,32,30,54,35,12,74,77,70,70,46,52,74,21,29,56,43,45,63,55,12,58,74,64,69,35,63,70,51,34,51,51,47,53,52,53,52,51,51,51,52,50,51,50,48,52,51,26,50,52,53,18,60,72,56,46,84,122